Protein AF-A0A6G8U0Q5-F1 (afdb_monomer_lite)

Radius of gyration: 15.77 Å; chains: 1; bounding box: 34×33×49 Å

Sequence (107 aa):
MGTVIMFDPSQEKRNYIEIDERADYFYEAVTASDAMVTKIPGVGSAYLGAYKDQNNNWFDGAKTYRLRVPSDVPAKNFWSFTVYDTYDRVQLNNPTQPADISSRKEA

Foldseek 3Di:
DDFLQPADLVQDDPPDGVPPNCVSNVVQDDDDDCLAVPPDQQTHHTGDDDQADPVRHGDDPVDDDDDDDDPPPSHPPWDKDADADPPPSHGDDDPPDDRMDIPPDDD

Secondary structure (DSSP, 8-state):
-EES--S-TT-B-SS-B-HHHHHHHHHH-----HHHH--STTSS---EE-SB-TTSPBP-TTS-------TT-S-SS--EEE-B-TTT-SB---TT--SEEETT---

pLDDT: mean 91.32, std 9.25, range [46.62, 97.56]

Structure (mmCIF, N/CA/C/O backbone):
data_AF-A0A6G8U0Q5-F1
#
_entry.id   AF-A0A6G8U0Q5-F1
#
loop_
_atom_site.group_PDB
_atom_site.id
_atom_site.type_symbol
_atom_site.label_atom_id
_atom_site.label_alt_id
_atom_site.label_comp_id
_atom_site.label_asym_id
_atom_site.label_entity_id
_atom_site.label_seq_id
_atom_site.pdbx_PDB_ins_code
_atom_site.Cartn_x
_atom_site.Cartn_y
_atom_site.Cartn_z
_atom_site.occupancy
_atom_site.B_iso_or_equiv
_atom_site.auth_seq_id
_atom_site.auth_comp_id
_atom_site.auth_asym_id
_atom_site.auth_atom_id
_atom_site.pdbx_PDB_model_num
ATOM 1 N N . MET A 1 1 ? -7.818 -6.477 -3.774 1.00 46.62 1 MET A N 1
ATOM 2 C CA . MET A 1 1 ? -6.496 -6.490 -3.117 1.00 46.62 1 MET A CA 1
ATOM 3 C C . MET A 1 1 ? -5.467 -6.497 -4.232 1.00 46.62 1 MET A C 1
ATOM 5 O O . MET A 1 1 ? -5.491 -7.438 -5.016 1.00 46.62 1 MET A O 1
ATOM 9 N N . GLY A 1 2 ? -4.687 -5.432 -4.385 1.00 54.44 2 GLY A N 1
ATOM 10 C CA . GLY A 1 2 ? -3.630 -5.340 -5.399 1.00 54.44 2 GLY A CA 1
ATOM 11 C C . GLY A 1 2 ? -2.257 -5.322 -4.730 1.00 54.44 2 GLY A C 1
ATOM 12 O O . GLY A 1 2 ? -2.146 -4.907 -3.574 1.00 54.44 2 GLY A O 1
ATOM 13 N N . THR A 1 3 ? -1.224 -5.789 -5.426 1.00 60.19 3 THR A N 1
ATOM 14 C CA . THR A 1 3 ? 0.165 -5.497 -5.043 1.00 60.19 3 THR A CA 1
ATOM 15 C C . THR A 1 3 ? 0.415 -4.016 -5.299 1.00 60.19 3 THR A C 1
ATOM 17 O O . THR A 1 3 ? 0.061 -3.533 -6.367 1.00 60.19 3 THR A O 1
ATOM 20 N N . VAL A 1 4 ? 0.987 -3.298 -4.331 1.00 66.12 4 VAL A N 1
ATOM 21 C CA . VAL A 1 4 ? 1.240 -1.846 -4.461 1.00 66.12 4 VAL A CA 1
ATOM 22 C C . VAL A 1 4 ? 2.445 -1.580 -5.357 1.00 66.12 4 VAL A C 1
ATOM 24 O O . VAL A 1 4 ? 2.456 -0.636 -6.134 1.00 66.12 4 VAL A O 1
ATOM 27 N N . ILE A 1 5 ? 3.454 -2.451 -5.302 1.00 76.69 5 ILE A N 1
ATOM 28 C CA . ILE A 1 5 ? 4.641 -2.326 -6.149 1.00 76.69 5 ILE A CA 1
ATOM 29 C C . ILE A 1 5 ? 4.449 -3.175 -7.400 1.00 76.69 5 ILE A C 1
ATOM 31 O O . ILE A 1 5 ? 4.591 -4.398 -7.356 1.00 76.69 5 ILE A O 1
ATOM 35 N N . MET A 1 6 ? 4.108 -2.522 -8.509 1.00 70.31 6 MET A N 1
ATOM 36 C CA . MET A 1 6 ? 3.868 -3.178 -9.801 1.00 70.31 6 MET A CA 1
ATOM 37 C C . MET A 1 6 ? 4.888 -2.816 -10.888 1.00 70.31 6 MET A C 1
ATOM 39 O O . MET A 1 6 ? 4.685 -3.198 -12.035 1.00 70.31 6 MET A O 1
ATOM 43 N N . PHE A 1 7 ? 5.988 -2.143 -10.537 1.00 85.00 7 PHE A N 1
ATOM 44 C CA . PHE A 1 7 ? 7.013 -1.711 -11.491 1.00 85.00 7 PHE A CA 1
ATOM 45 C C . PHE A 1 7 ? 8.388 -2.332 -11.198 1.00 85.00 7 PHE A C 1
ATOM 47 O O . PHE A 1 7 ? 8.656 -2.828 -10.099 1.00 85.00 7 PHE A O 1
ATOM 54 N N . ASP A 1 8 ? 9.252 -2.338 -12.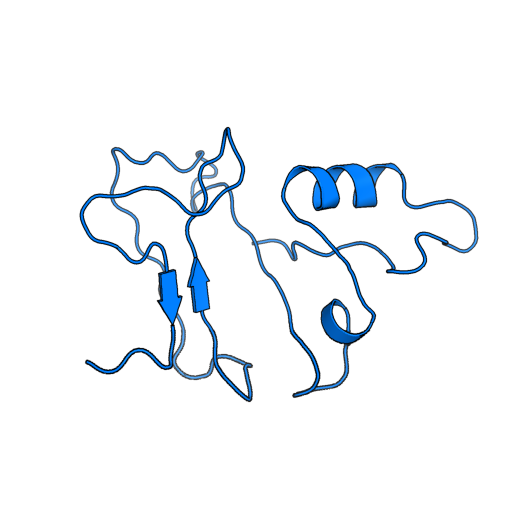205 1.00 91.44 8 ASP A N 1
ATOM 55 C CA . ASP A 1 8 ? 10.658 -2.708 -12.105 1.00 91.44 8 ASP A CA 1
ATOM 56 C C . ASP A 1 8 ? 11.458 -1.591 -11.424 1.00 91.44 8 ASP A C 1
ATOM 58 O O . ASP A 1 8 ? 11.393 -0.452 -11.880 1.00 91.44 8 ASP A O 1
ATOM 62 N N . PRO A 1 9 ? 12.281 -1.856 -10.396 1.00 93.38 9 PRO A N 1
ATOM 63 C CA . PRO A 1 9 ? 13.115 -0.816 -9.797 1.00 93.38 9 PRO A CA 1
ATOM 64 C C . PRO A 1 9 ? 14.004 -0.067 -10.806 1.00 93.38 9 PRO A C 1
ATOM 66 O O . PRO A 1 9 ? 14.308 1.105 -10.580 1.00 93.38 9 PRO A O 1
ATOM 69 N N . SER A 1 10 ? 14.378 -0.701 -11.928 1.00 94.69 10 SER A N 1
ATOM 70 C CA . SER A 1 10 ? 15.103 -0.049 -13.030 1.00 94.69 10 SER A CA 1
ATOM 71 C C . SER A 1 10 ? 14.248 0.911 -13.868 1.00 94.69 10 SER A C 1
ATOM 73 O O . SER A 1 10 ? 14.797 1.787 -14.530 1.00 94.69 10 SER A O 1
ATOM 75 N N . GLN A 1 11 ? 12.919 0.777 -13.822 1.00 94.94 11 GLN A N 1
ATOM 76 C CA . GLN A 1 11 ? 11.914 1.496 -14.622 1.00 94.94 11 GLN A CA 1
ATOM 77 C C . GLN A 1 11 ? 12.000 1.237 -16.132 1.00 94.94 11 GLN A C 1
ATOM 79 O O . GLN A 1 11 ? 11.315 1.899 -16.919 1.00 94.94 11 GLN A O 1
ATOM 84 N N . GLU A 1 12 ? 12.828 0.277 -16.545 1.00 95.50 12 GLU A N 1
ATOM 85 C CA . GLU A 1 12 ? 13.040 -0.089 -17.937 1.00 95.50 12 GLU A CA 1
ATOM 86 C C . GLU A 1 12 ? 12.378 -1.433 -18.241 1.00 95.50 12 GLU A C 1
ATOM 88 O O . GLU A 1 12 ? 12.662 -2.470 -17.637 1.00 95.50 12 GLU A O 1
AT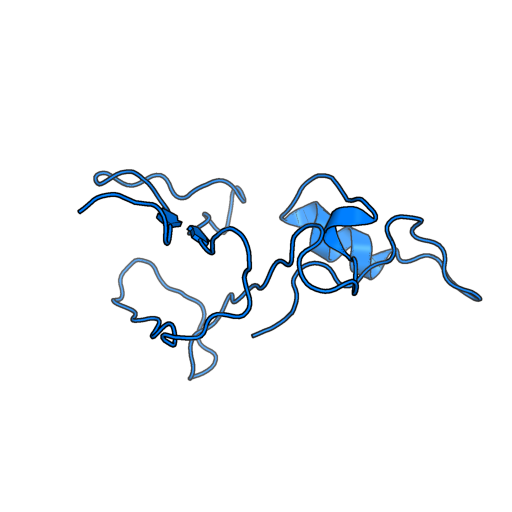OM 93 N N . LYS A 1 13 ? 11.509 -1.436 -19.250 1.00 94.25 13 LYS A N 1
ATOM 94 C CA . LYS A 1 13 ? 11.012 -2.653 -19.889 1.00 94.25 13 LYS A CA 1
ATOM 95 C C . LYS A 1 13 ? 11.567 -2.749 -21.295 1.00 94.25 13 LYS A C 1
ATOM 97 O O . LYS A 1 13 ? 12.081 -1.795 -21.868 1.00 94.25 13 LYS A O 1
ATOM 102 N N . ARG A 1 14 ? 11.419 -3.933 -21.891 1.00 95.00 14 ARG A N 1
ATOM 103 C CA . ARG A 1 14 ? 11.946 -4.246 -23.228 1.00 95.00 14 ARG A CA 1
ATOM 104 C C . ARG A 1 14 ? 11.593 -3.194 -24.290 1.00 95.00 14 ARG A C 1
ATOM 106 O O . ARG A 1 14 ? 12.359 -3.010 -25.230 1.00 95.00 14 ARG A O 1
ATOM 113 N N . ASN A 1 15 ? 10.416 -2.583 -24.194 1.00 96.44 15 ASN A N 1
ATOM 114 C CA . ASN A 1 15 ? 9.845 -1.727 -25.232 1.00 96.44 15 ASN A CA 1
ATOM 115 C C . ASN A 1 15 ? 9.257 -0.407 -24.709 1.00 96.44 15 ASN A C 1
ATOM 117 O O . ASN A 1 15 ? 8.694 0.338 -25.506 1.00 96.44 15 ASN A O 1
ATOM 121 N N . TYR A 1 16 ? 9.341 -0.132 -23.407 1.00 96.12 16 TYR A N 1
ATOM 122 C CA . TYR A 1 16 ? 8.817 1.093 -22.806 1.00 96.12 16 TYR A CA 1
ATOM 123 C C . TYR A 1 16 ? 9.486 1.370 -21.458 1.00 96.12 16 TYR A C 1
ATOM 125 O O . TYR A 1 16 ? 10.142 0.500 -20.888 1.00 96.12 16 TYR A O 1
ATOM 133 N N . ILE A 1 17 ? 9.306 2.591 -20.966 1.00 96.88 17 ILE A N 1
ATOM 134 C CA . ILE A 1 17 ? 9.628 2.967 -19.590 1.00 96.88 17 ILE A CA 1
ATOM 135 C C . ILE A 1 17 ? 8.340 3.016 -18.779 1.00 96.88 17 ILE A C 1
ATOM 137 O O . ILE A 1 17 ? 7.303 3.439 -19.293 1.00 96.88 17 ILE A O 1
ATOM 141 N N . GLU A 1 18 ? 8.412 2.623 -17.517 1.00 95.75 18 GLU A N 1
ATOM 142 C CA . GLU A 1 18 ? 7.248 2.495 -16.632 1.00 95.75 18 GLU A CA 1
ATOM 143 C C . GLU A 1 18 ? 6.810 3.853 -16.060 1.00 95.75 18 GLU A C 1
ATOM 145 O O . GLU A 1 18 ? 6.904 4.114 -14.860 1.00 95.75 18 GLU A O 1
ATOM 150 N N . ILE A 1 19 ? 6.412 4.779 -16.941 1.00 95.62 19 ILE A N 1
ATOM 151 C CA . ILE A 1 19 ? 6.015 6.141 -16.560 1.00 95.62 19 ILE A CA 1
ATOM 152 C C . ILE A 1 19 ? 4.742 6.149 -15.714 1.00 95.62 19 ILE A C 1
ATOM 154 O O . ILE A 1 19 ? 4.697 6.874 -14.723 1.00 95.62 19 ILE A O 1
ATOM 158 N N . ASP A 1 20 ? 3.746 5.345 -16.077 1.00 94.12 20 ASP A N 1
ATOM 159 C CA . ASP A 1 20 ? 2.454 5.322 -15.395 1.00 94.12 20 ASP A CA 1
ATOM 160 C C . ASP A 1 20 ? 2.559 4.527 -14.093 1.00 94.12 20 ASP A C 1
ATOM 162 O O . ASP A 1 20 ? 2.073 4.969 -13.055 1.00 94.12 20 ASP A O 1
ATOM 166 N N . GLU A 1 21 ? 3.272 3.400 -14.107 1.00 93.31 21 GLU A N 1
ATOM 167 C CA . GLU A 1 21 ? 3.437 2.548 -12.932 1.00 93.31 21 GLU A CA 1
ATOM 168 C C . GLU A 1 21 ? 4.275 3.238 -11.848 1.00 93.31 21 GLU A C 1
ATOM 170 O O . GLU A 1 21 ? 3.934 3.172 -10.665 1.00 93.31 21 GLU A O 1
ATOM 175 N N . ARG A 1 22 ? 5.340 3.962 -12.229 1.00 93.25 22 ARG A N 1
ATOM 176 C CA . ARG A 1 22 ? 6.103 4.768 -11.264 1.00 93.25 22 ARG A CA 1
ATOM 177 C C . ARG A 1 22 ? 5.321 5.996 -10.802 1.00 93.25 22 ARG A C 1
ATOM 179 O O . ARG A 1 22 ? 5.520 6.420 -9.670 1.00 93.25 22 ARG A O 1
ATOM 186 N N . ALA A 1 23 ? 4.476 6.585 -11.654 1.00 94.44 23 ALA A N 1
ATOM 187 C CA . ALA A 1 23 ? 3.651 7.726 -11.266 1.00 94.44 23 ALA A CA 1
ATOM 188 C C . ALA A 1 23 ? 2.592 7.317 -10.237 1.00 94.44 23 ALA A C 1
ATOM 190 O O . ALA A 1 23 ? 2.410 8.037 -9.262 1.00 94.44 23 ALA A O 1
ATOM 191 N N . ASP A 1 24 ? 1.956 6.156 -10.414 1.00 91.75 24 ASP A N 1
ATOM 192 C CA . ASP A 1 24 ? 1.007 5.589 -9.452 1.00 91.75 24 ASP A CA 1
ATOM 193 C C . ASP A 1 24 ? 1.697 5.281 -8.115 1.00 91.75 24 ASP A C 1
ATOM 195 O O . ASP A 1 24 ? 1.327 5.823 -7.075 1.00 91.75 24 ASP A O 1
ATOM 199 N N . TYR A 1 25 ? 2.786 4.506 -8.146 1.00 92.62 25 TYR A N 1
ATOM 200 C CA . TYR A 1 25 ? 3.494 4.117 -6.927 1.00 92.62 25 TYR A CA 1
ATOM 201 C C . TYR A 1 25 ? 4.128 5.307 -6.190 1.00 92.62 25 TYR A C 1
ATOM 203 O O . TYR A 1 25 ? 3.926 5.470 -4.987 1.00 92.62 25 TYR A O 1
ATOM 211 N N . PHE A 1 26 ? 4.890 6.163 -6.882 1.00 93.69 26 PHE A N 1
ATOM 212 C CA . PHE A 1 26 ? 5.593 7.276 -6.229 1.00 93.69 26 PHE A CA 1
ATOM 213 C C . PHE A 1 26 ? 4.684 8.444 -5.844 1.00 93.69 26 PHE A C 1
ATOM 215 O O . PHE A 1 26 ? 5.127 9.354 -5.143 1.00 93.69 26 PHE A O 1
ATOM 222 N N . TYR A 1 27 ? 3.420 8.434 -6.269 1.00 93.38 27 TYR A N 1
ATOM 223 C CA . TYR A 1 27 ? 2.430 9.366 -5.743 1.00 93.38 27 TYR A CA 1
ATOM 224 C C . TYR A 1 27 ? 2.075 9.062 -4.280 1.00 93.38 27 TYR A C 1
ATOM 226 O O . TYR A 1 27 ? 1.790 9.982 -3.516 1.00 93.38 27 TYR A O 1
ATOM 234 N N . GLU A 1 28 ? 2.118 7.793 -3.866 1.00 93.19 28 GLU A N 1
ATOM 235 C CA . GLU A 1 28 ? 1.730 7.376 -2.512 1.00 93.19 28 GLU A CA 1
ATOM 236 C C . GLU A 1 28 ? 2.851 6.763 -1.668 1.00 93.19 28 GLU A C 1
ATOM 238 O O . GLU A 1 28 ? 2.682 6.582 -0.462 1.00 93.19 28 GLU A O 1
ATOM 243 N N . ALA A 1 29 ? 3.991 6.446 -2.275 1.00 93.69 29 ALA A N 1
ATOM 244 C CA . ALA A 1 29 ? 5.127 5.827 -1.614 1.00 93.69 29 ALA A CA 1
ATOM 245 C C . ALA A 1 29 ? 6.448 6.461 -2.059 1.00 93.69 29 ALA A C 1
ATOM 247 O O . ALA A 1 29 ? 6.540 7.183 -3.048 1.00 93.69 29 ALA A O 1
ATOM 248 N N . VAL A 1 30 ? 7.513 6.169 -1.318 1.00 93.75 30 VAL A N 1
ATOM 249 C CA . VAL A 1 30 ? 8.868 6.613 -1.651 1.00 93.75 30 VAL A CA 1
ATOM 250 C C . VAL A 1 30 ? 9.804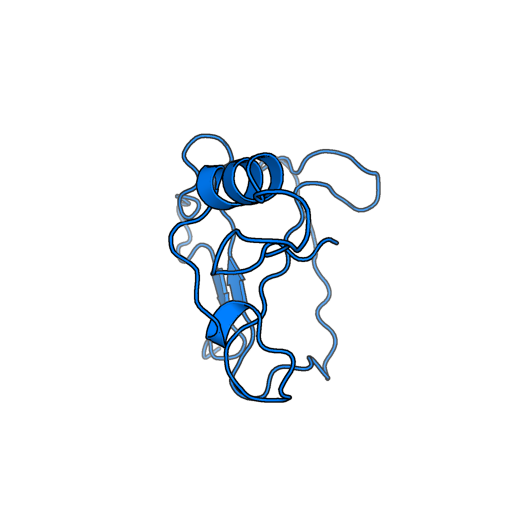 5.422 -1.707 1.00 93.75 30 VAL A C 1
ATOM 252 O O . VAL A 1 30 ? 9.644 4.464 -0.952 1.00 93.75 30 VAL A O 1
ATOM 255 N N . THR A 1 31 ? 10.832 5.533 -2.551 1.00 93.75 31 THR A N 1
ATOM 256 C CA . THR A 1 31 ? 11.880 4.522 -2.777 1.00 93.75 31 THR A CA 1
ATOM 257 C C . THR A 1 31 ? 11.386 3.214 -3.400 1.00 93.75 31 THR A C 1
ATOM 259 O O . THR A 1 31 ? 10.243 2.802 -3.231 1.00 93.75 31 THR A O 1
ATOM 262 N N . ALA A 1 32 ? 12.271 2.543 -4.129 1.00 92.69 32 ALA A N 1
ATOM 263 C CA . ALA A 1 32 ? 12.078 1.174 -4.581 1.00 92.69 32 ALA A CA 1
ATOM 264 C C . ALA A 1 32 ? 13.437 0.481 -4.662 1.00 92.69 32 ALA A C 1
ATOM 266 O O . ALA A 1 32 ? 14.465 1.127 -4.867 1.00 92.69 32 ALA A O 1
ATOM 267 N N . SER A 1 33 ? 13.445 -0.833 -4.464 1.00 93.69 33 SER A N 1
ATOM 268 C CA . SER A 1 33 ? 14.651 -1.655 -4.538 1.00 93.69 33 SER A CA 1
ATOM 269 C C . SER A 1 33 ? 14.299 -3.080 -4.945 1.00 93.69 33 SER A C 1
ATOM 271 O O . SER A 1 33 ? 13.164 -3.520 -4.747 1.00 93.69 33 SER A O 1
ATOM 273 N N . ASP A 1 34 ? 15.286 -3.835 -5.426 1.00 93.44 34 ASP A N 1
ATOM 274 C CA . ASP A 1 34 ? 15.117 -5.251 -5.784 1.00 93.44 34 ASP A CA 1
ATOM 275 C C . ASP A 1 34 ? 14.588 -6.092 -4.614 1.00 93.44 34 ASP A C 1
ATOM 277 O O . ASP A 1 34 ? 13.821 -7.035 -4.800 1.00 93.44 34 ASP A O 1
ATOM 281 N N . ALA A 1 35 ? 14.937 -5.719 -3.378 1.00 93.38 35 ALA A N 1
ATOM 282 C CA . ALA A 1 35 ? 14.451 -6.381 -2.172 1.00 93.38 35 ALA A CA 1
ATOM 283 C C . ALA A 1 35 ? 12.947 -6.162 -1.919 1.00 93.38 35 ALA A C 1
ATOM 285 O O . ALA A 1 35 ? 12.333 -6.964 -1.222 1.00 93.38 35 ALA A O 1
ATOM 286 N N . MET A 1 36 ? 12.341 -5.108 -2.470 1.00 93.06 36 MET A N 1
ATOM 287 C CA . MET A 1 36 ? 10.906 -4.816 -2.326 1.00 93.06 36 MET A CA 1
ATOM 288 C C . MET A 1 36 ? 10.045 -5.496 -3.402 1.00 93.06 36 MET A C 1
ATOM 290 O O . MET A 1 36 ? 8.826 -5.550 -3.262 1.00 93.06 36 MET A O 1
ATOM 294 N N . VAL A 1 37 ? 10.669 -6.018 -4.466 1.00 91.00 37 VAL A N 1
ATOM 295 C CA . VAL A 1 37 ? 9.998 -6.718 -5.583 1.00 91.00 37 VAL A CA 1
ATOM 296 C C . VAL A 1 37 ? 10.457 -8.168 -5.750 1.00 91.00 37 VAL A C 1
ATOM 298 O O . VAL A 1 37 ? 10.076 -8.854 -6.703 1.00 91.00 37 VAL A O 1
ATOM 301 N N . THR A 1 38 ? 11.308 -8.647 -4.844 1.00 90.56 38 THR A N 1
ATOM 302 C CA . THR A 1 38 ? 11.887 -9.985 -4.927 1.00 90.56 38 THR A CA 1
ATOM 303 C C . THR A 1 38 ? 10.813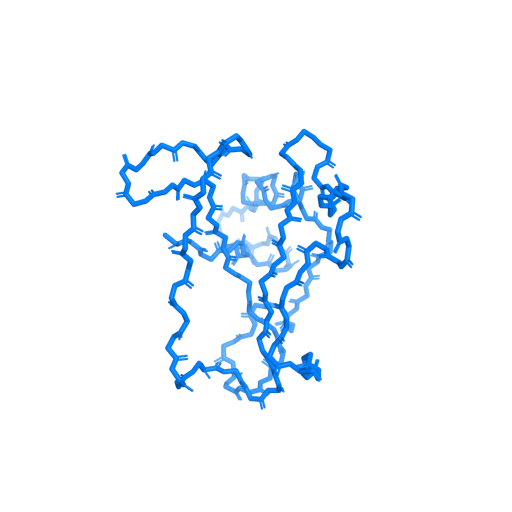 -11.070 -4.890 1.00 90.56 38 THR A C 1
ATOM 305 O O . THR A 1 38 ? 9.827 -10.996 -4.160 1.00 90.56 38 THR A O 1
ATOM 308 N N . LYS A 1 39 ? 11.037 -12.127 -5.673 1.00 90.25 3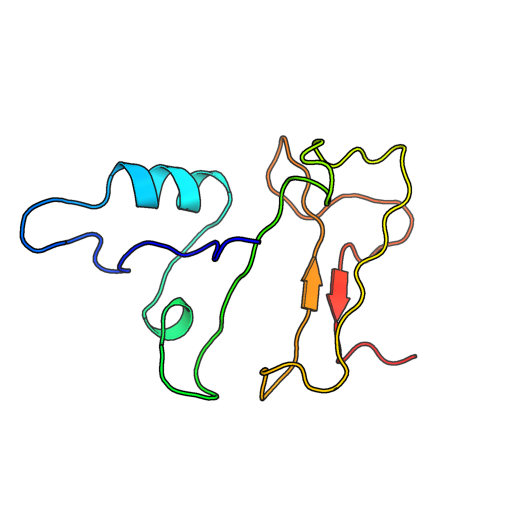9 LYS A N 1
ATOM 309 C CA . LYS A 1 39 ? 10.203 -13.340 -5.686 1.00 90.25 39 LYS A CA 1
ATOM 310 C C . LYS A 1 39 ? 10.853 -14.499 -4.931 1.00 90.25 39 LYS A C 1
ATOM 312 O O . LYS A 1 39 ? 10.357 -15.621 -4.986 1.00 90.25 39 LYS A O 1
ATOM 317 N N . ILE A 1 40 ? 11.978 -14.246 -4.262 1.00 93.06 40 ILE A N 1
ATOM 318 C CA . ILE A 1 40 ? 12.714 -15.254 -3.498 1.00 93.06 40 ILE A CA 1
ATOM 319 C C . ILE A 1 40 ? 12.026 -15.426 -2.134 1.00 93.06 40 ILE A C 1
ATOM 321 O O . ILE A 1 40 ? 11.993 -14.471 -1.353 1.00 93.06 40 ILE A O 1
ATOM 325 N N . PRO A 1 41 ? 11.494 -16.619 -1.802 1.00 91.81 41 PRO A N 1
ATOM 326 C CA . PRO A 1 41 ? 10.781 -16.828 -0.545 1.00 91.81 41 PRO A CA 1
ATOM 327 C C . PRO A 1 41 ? 11.620 -16.475 0.690 1.00 91.81 41 PRO A C 1
ATOM 329 O O . PRO A 1 41 ? 12.752 -16.931 0.849 1.00 91.81 41 PRO A O 1
ATOM 332 N N . GLY A 1 42 ? 11.038 -15.688 1.599 1.00 92.38 42 GLY A N 1
ATOM 333 C CA . GLY A 1 42 ? 11.663 -15.317 2.872 1.00 92.38 42 GLY A CA 1
ATOM 334 C C . GLY A 1 42 ? 12.776 -14.268 2.779 1.00 92.38 42 GLY A C 1
ATOM 335 O O . GLY A 1 42 ? 13.465 -14.055 3.778 1.00 92.38 42 GLY A O 1
ATOM 336 N N . VAL A 1 43 ? 12.952 -13.628 1.621 1.00 94.69 43 VAL A N 1
ATOM 337 C CA . VAL A 1 43 ? 13.885 -12.516 1.401 1.00 94.69 43 VAL A CA 1
ATOM 338 C C . VAL A 1 43 ? 13.085 -11.254 1.096 1.00 94.69 43 VAL A C 1
ATOM 340 O O . VAL A 1 43 ? 12.078 -11.320 0.401 1.00 94.69 43 VAL A O 1
ATOM 343 N N . GLY A 1 44 ? 13.554 -10.109 1.591 1.00 93.88 44 GLY A N 1
ATOM 344 C CA . GLY A 1 44 ? 12.962 -8.815 1.268 1.00 93.88 44 GLY A CA 1
ATOM 345 C C . GLY A 1 44 ? 11.591 -8.578 1.903 1.00 93.88 44 GLY A C 1
ATOM 346 O O . GLY A 1 44 ? 11.304 -9.080 2.993 1.00 93.88 44 GLY A O 1
ATOM 347 N N . SER A 1 45 ? 10.773 -7.792 1.209 1.00 92.94 45 SER A N 1
ATOM 348 C CA . SER A 1 45 ? 9.445 -7.354 1.647 1.00 92.94 45 SER A CA 1
ATOM 349 C C . SER A 1 45 ? 8.455 -7.413 0.487 1.00 92.94 45 SER A C 1
ATOM 351 O O . SER A 1 45 ? 8.845 -7.260 -0.666 1.00 92.94 45 SER A O 1
ATOM 353 N N . ALA A 1 46 ? 7.170 -7.581 0.798 1.00 91.62 46 ALA A N 1
ATOM 354 C CA . ALA A 1 46 ? 6.079 -7.483 -0.168 1.00 91.62 46 ALA A CA 1
ATOM 355 C C . ALA A 1 46 ? 4.987 -6.560 0.383 1.00 91.62 46 ALA A C 1
ATOM 357 O O . ALA A 1 46 ? 4.636 -6.653 1.561 1.00 91.62 46 ALA A O 1
ATOM 358 N N . TYR A 1 47 ? 4.447 -5.689 -0.472 1.00 92.44 47 TYR A N 1
ATOM 359 C CA . TYR A 1 47 ? 3.483 -4.658 -0.086 1.00 92.44 47 TYR A CA 1
ATOM 360 C C . TYR A 1 47 ? 2.171 -4.834 -0.849 1.00 92.44 47 TYR A C 1
ATOM 362 O O . TYR A 1 47 ? 2.148 -4.889 -2.081 1.00 92.44 47 TYR A O 1
ATOM 370 N N . LEU A 1 48 ? 1.073 -4.919 -0.099 1.00 92.62 48 LEU A N 1
ATOM 371 C CA . LEU A 1 48 ? -0.287 -5.034 -0.618 1.00 92.62 48 LEU A CA 1
ATOM 372 C C . LEU A 1 48 ? -1.110 -3.828 -0.173 1.00 92.62 48 LEU A C 1
ATOM 374 O O . LEU A 1 48 ? -0.961 -3.356 0.953 1.00 92.62 48 LEU A O 1
ATOM 378 N N . GLY A 1 49 ? -2.005 -3.381 -1.050 1.00 91.31 49 GLY A N 1
ATOM 379 C CA . GLY A 1 49 ? -2.793 -2.168 -0.873 1.00 91.31 49 GLY A CA 1
ATOM 380 C C . GLY A 1 49 ? -4.264 -2.407 -1.166 1.00 91.31 49 GLY A C 1
ATOM 381 O O . GLY A 1 49 ? -4.655 -3.254 -1.984 1.00 91.31 49 GLY A O 1
ATOM 382 N N . ALA A 1 50 ? -5.098 -1.652 -0.461 1.00 93.81 50 ALA A N 1
ATOM 383 C CA . ALA A 1 50 ? -6.529 -1.603 -0.680 1.00 93.81 50 ALA A CA 1
ATOM 384 C C . ALA A 1 50 ? -7.037 -0.198 -0.358 1.00 93.81 50 ALA A C 1
ATOM 386 O O . ALA A 1 50 ? -6.803 0.316 0.730 1.00 93.81 50 ALA A O 1
ATOM 387 N N . TYR A 1 51 ? -7.792 0.379 -1.287 1.00 92.94 51 TYR A N 1
ATOM 388 C CA . TYR A 1 51 ? -8.430 1.689 -1.106 1.00 92.94 51 TYR A CA 1
ATOM 389 C C . TYR A 1 51 ? -9.950 1.585 -0.958 1.00 92.94 51 TYR A C 1
ATOM 391 O O . TYR A 1 51 ? -10.628 2.576 -0.688 1.00 92.94 51 TYR A O 1
ATOM 399 N N . LYS A 1 52 ? -10.495 0.382 -1.170 1.00 94.94 52 LYS A N 1
ATOM 400 C CA . LYS A 1 52 ? -11.928 0.114 -1.199 1.00 94.94 52 LYS A CA 1
ATOM 401 C C . LYS A 1 52 ? -12.284 -1.149 -0.425 1.00 94.94 52 LYS A C 1
ATOM 403 O O . LYS A 1 52 ? -11.488 -2.088 -0.356 1.00 94.94 52 LYS A O 1
ATOM 408 N N . ASP A 1 53 ? -13.496 -1.161 0.116 1.00 96.06 53 ASP A N 1
ATOM 409 C CA . ASP A 1 53 ? -14.084 -2.296 0.818 1.00 96.06 53 ASP A CA 1
ATOM 410 C C . ASP A 1 53 ? -14.545 -3.415 -0.142 1.00 96.06 53 ASP A C 1
ATOM 412 O O . ASP A 1 53 ? -14.437 -3.322 -1.367 1.00 96.06 53 ASP A O 1
ATOM 416 N N . GLN A 1 54 ? -15.085 -4.498 0.424 1.00 95.81 54 GLN A N 1
ATOM 417 C CA . GLN A 1 54 ? -15.600 -5.651 -0.331 1.00 95.81 54 GLN A CA 1
ATOM 418 C C . GLN A 1 54 ? -16.759 -5.316 -1.289 1.00 95.81 54 GLN A C 1
ATOM 420 O O . GLN A 1 54 ? -17.037 -6.086 -2.203 1.00 95.81 54 GLN A O 1
ATOM 425 N N . ASN A 1 55 ? -17.430 -4.183 -1.079 1.00 96.94 55 ASN A N 1
ATOM 426 C CA . ASN A 1 55 ? -18.532 -3.689 -1.898 1.00 96.94 55 ASN A CA 1
ATOM 427 C C . ASN A 1 55 ? -18.058 -2.618 -2.898 1.00 96.94 55 ASN A C 1
ATOM 429 O O . ASN A 1 55 ? -18.889 -1.960 -3.520 1.00 96.94 55 ASN A O 1
ATOM 433 N N . ASN A 1 56 ? -16.740 -2.440 -3.061 1.00 95.69 56 ASN A N 1
ATOM 434 C CA . ASN A 1 56 ? -16.119 -1.452 -3.944 1.00 95.69 56 ASN A CA 1
ATOM 435 C C . ASN A 1 56 ? -16.406 0.015 -3.551 1.00 95.69 56 ASN A C 1
ATOM 437 O O . ASN A 1 56 ? -16.280 0.914 -4.389 1.00 95.69 56 ASN A O 1
ATOM 441 N N . ASN A 1 57 ? -16.748 0.279 -2.286 1.00 97.56 57 ASN A N 1
ATOM 442 C CA . ASN A 1 57 ? -16.823 1.639 -1.748 1.00 97.56 57 ASN A CA 1
ATOM 443 C C . ASN A 1 57 ? -15.455 2.075 -1.226 1.00 97.56 57 ASN A C 1
ATOM 445 O O . ASN A 1 57 ? -14.731 1.261 -0.661 1.00 97.56 57 ASN A O 1
ATOM 449 N N . TRP A 1 58 ? -15.121 3.358 -1.359 1.00 96.44 58 TRP A N 1
ATOM 450 C CA . TRP A 1 58 ? -13.932 3.924 -0.718 1.00 96.44 58 TRP A CA 1
ATOM 451 C C . TRP A 1 58 ? -13.991 3.764 0.800 1.00 96.44 58 TRP A C 1
ATOM 453 O O . TRP A 1 58 ? -15.065 3.886 1.399 1.00 96.44 58 TRP A O 1
ATOM 463 N N . PHE A 1 59 ? -12.836 3.505 1.414 1.00 96.69 59 PHE A N 1
ATOM 464 C CA . PHE A 1 59 ? -12.743 3.513 2.867 1.00 96.69 59 PHE A CA 1
ATOM 465 C C . PHE A 1 59 ? -13.045 4.910 3.414 1.00 96.69 59 PHE A C 1
ATOM 467 O O . PHE A 1 59 ? -12.510 5.916 2.961 1.00 96.69 59 PHE A O 1
ATOM 474 N N . ASP A 1 60 ? -13.926 4.933 4.403 1.00 95.19 60 ASP A N 1
ATOM 475 C CA . ASP A 1 60 ? -14.446 6.123 5.070 1.00 95.19 60 ASP A CA 1
ATOM 476 C C . ASP A 1 60 ? -14.191 5.996 6.572 1.00 95.19 60 ASP A C 1
ATOM 478 O O . ASP A 1 60 ? -14.718 5.076 7.203 1.00 95.19 60 ASP A O 1
ATOM 482 N N . GLY A 1 61 ? -13.400 6.914 7.134 1.00 93.31 61 GLY A N 1
ATOM 483 C CA . GLY A 1 61 ? -13.009 6.922 8.546 1.00 93.31 61 GLY A CA 1
ATOM 484 C C . GLY A 1 61 ? -14.170 7.064 9.537 1.00 93.31 61 GLY A C 1
ATOM 485 O O . GLY A 1 61 ? -13.989 6.772 10.716 1.00 93.31 61 GLY A O 1
ATOM 486 N N . ALA A 1 62 ? -15.369 7.450 9.085 1.00 95.25 62 ALA A N 1
ATOM 487 C CA . ALA A 1 62 ? -16.576 7.471 9.913 1.00 95.25 62 ALA A CA 1
ATOM 488 C C . ALA A 1 62 ? -17.220 6.082 10.103 1.00 95.25 62 ALA A C 1
ATOM 490 O O . ALA A 1 62 ? -18.178 5.943 10.866 1.00 95.25 62 ALA A O 1
ATOM 491 N N . LYS A 1 63 ? -16.727 5.045 9.412 1.00 97.44 63 LYS A N 1
ATOM 492 C CA . LYS A 1 63 ? -17.266 3.678 9.457 1.00 97.44 63 LYS A CA 1
ATOM 493 C C . LYS A 1 63 ? -16.297 2.705 10.118 1.00 97.44 63 LYS A C 1
ATOM 495 O O . LYS A 1 63 ? -15.095 2.933 10.211 1.00 97.44 63 LYS A O 1
ATOM 500 N N . THR A 1 64 ? -16.832 1.563 10.540 1.00 96.88 64 THR A N 1
ATOM 501 C CA . THR A 1 64 ? -16.051 0.472 11.129 1.00 96.88 64 THR A CA 1
ATOM 502 C C . THR A 1 64 ? -15.806 -0.631 10.108 1.00 96.88 64 THR A C 1
ATOM 504 O O . THR A 1 64 ? -16.742 -1.131 9.484 1.00 96.88 64 THR A O 1
ATOM 507 N N . TYR A 1 65 ? -14.551 -1.063 9.993 1.00 96.94 65 TYR A N 1
ATOM 508 C CA . TYR A 1 65 ? -14.137 -2.155 9.115 1.00 96.94 65 TYR A CA 1
ATOM 509 C C . TYR A 1 65 ? -13.453 -3.261 9.910 1.00 96.94 65 TYR A C 1
ATOM 511 O O . TYR A 1 65 ? -12.977 -3.056 11.026 1.00 96.94 65 TYR A O 1
ATOM 519 N N . ARG A 1 66 ? -13.386 -4.453 9.314 1.00 95.94 66 ARG A N 1
ATOM 520 C CA . ARG A 1 66 ? -12.671 -5.598 9.877 1.00 95.94 66 ARG A CA 1
ATOM 521 C C . ARG A 1 66 ? -11.882 -6.304 8.787 1.00 95.94 66 ARG A C 1
ATOM 523 O O . ARG A 1 66 ? -12.474 -6.850 7.860 1.00 95.94 66 ARG A O 1
ATOM 530 N N . LEU A 1 67 ? -10.567 -6.366 8.962 1.00 94.94 67 LEU A N 1
ATOM 531 C CA . LEU A 1 67 ? -9.688 -7.243 8.199 1.00 94.94 6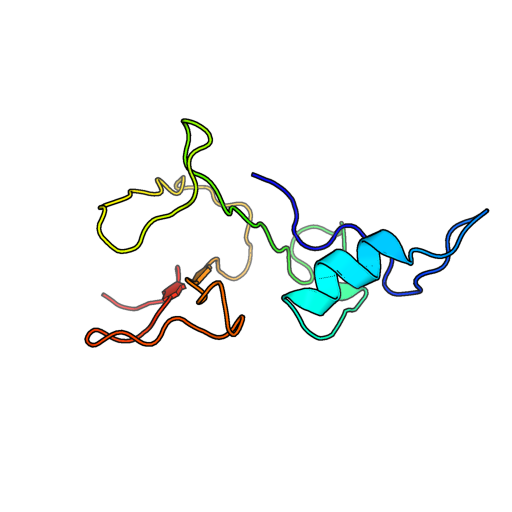7 LEU A CA 1
ATOM 532 C C . LEU A 1 67 ? -9.481 -8.540 8.987 1.00 94.94 67 LEU A C 1
ATOM 534 O O . LEU A 1 67 ? -9.053 -8.509 10.139 1.00 94.94 67 LEU A O 1
ATOM 538 N N . ARG A 1 68 ? -9.796 -9.689 8.382 1.00 95.44 68 ARG A N 1
ATOM 539 C CA . ARG A 1 68 ? -9.457 -11.000 8.948 1.00 95.44 68 ARG A CA 1
ATOM 540 C C . ARG A 1 68 ? -8.133 -11.455 8.346 1.00 95.44 68 ARG A C 1
ATOM 542 O O . ARG A 1 68 ? -8.080 -11.738 7.154 1.00 95.44 68 ARG A O 1
ATOM 549 N N . VAL A 1 69 ? -7.102 -11.546 9.176 1.00 94.88 69 VAL A N 1
ATOM 550 C CA . VAL A 1 69 ? -5.791 -12.071 8.784 1.00 94.88 69 VAL A CA 1
ATOM 551 C C . VAL A 1 69 ? -5.745 -13.575 9.108 1.00 94.88 69 VAL A C 1
ATOM 553 O O . VAL A 1 69 ? -6.042 -13.936 10.249 1.00 94.88 69 VAL A O 1
ATOM 556 N N . PRO A 1 70 ? -5.454 -14.462 8.136 1.00 94.06 70 PRO A N 1
ATOM 557 C CA . PRO A 1 70 ? -5.284 -15.897 8.385 1.00 94.06 70 PRO A CA 1
ATOM 558 C C . PRO A 1 70 ? -4.127 -16.195 9.349 1.00 94.06 70 PRO A C 1
ATOM 560 O O . PRO A 1 70 ? -3.230 -15.376 9.520 1.00 94.06 70 PRO A O 1
ATOM 563 N N . SER A 1 71 ? -4.127 -17.372 9.976 1.00 92.12 71 SER A N 1
ATOM 564 C CA . SER A 1 71 ? -3.065 -17.779 10.912 1.00 92.12 71 SER A CA 1
ATOM 565 C C . SER A 1 71 ? -1.724 -18.073 10.231 1.00 92.12 71 SER A C 1
ATOM 567 O O . SER A 1 71 ? -0.678 -17.985 10.862 1.00 92.12 71 SER A O 1
ATOM 569 N N . ASP A 1 72 ? -1.753 -18.433 8.954 1.00 94.38 72 ASP A N 1
ATOM 570 C CA . ASP A 1 72 ? -0.635 -18.892 8.130 1.00 94.38 72 ASP A CA 1
ATOM 571 C C . ASP A 1 72 ? -0.163 -17.809 7.146 1.00 94.38 72 ASP A C 1
ATOM 573 O O . ASP A 1 72 ? 0.080 -18.070 5.969 1.00 94.38 72 ASP A O 1
ATOM 577 N N . VAL A 1 73 ? -0.032 -16.564 7.622 1.00 94.88 73 VAL A N 1
ATOM 578 C CA . VAL A 1 73 ? 0.460 -15.460 6.783 1.00 94.88 73 VAL A CA 1
ATOM 579 C C . VAL A 1 73 ? 1.843 -15.814 6.217 1.00 94.88 73 VAL A C 1
ATOM 581 O O . VAL A 1 73 ? 2.745 -16.132 6.997 1.00 94.88 73 VAL A O 1
ATOM 584 N N . PRO A 1 74 ? 2.063 -15.717 4.890 1.00 93.62 74 PRO A N 1
ATOM 585 C CA . PRO A 1 74 ? 3.324 -16.087 4.246 1.00 93.62 74 PRO A CA 1
ATOM 586 C C . PRO A 1 74 ? 4.406 -15.012 4.446 1.00 93.62 74 PRO A C 1
ATOM 588 O O . PRO A 1 74 ? 4.943 -14.449 3.495 1.00 93.62 74 PRO A O 1
ATOM 591 N N . ALA A 1 75 ? 4.735 -14.714 5.701 1.00 94.19 75 ALA A N 1
ATOM 592 C CA . ALA A 1 75 ? 5.735 -13.734 6.090 1.00 94.19 75 ALA A CA 1
ATOM 593 C C . ALA A 1 75 ? 6.691 -14.350 7.116 1.00 94.19 75 ALA A C 1
ATOM 595 O O . ALA A 1 75 ? 6.333 -14.570 8.269 1.00 94.19 75 ALA A O 1
ATOM 596 N N . LYS A 1 76 ? 7.935 -14.616 6.695 1.00 94.44 76 LYS A N 1
ATOM 597 C CA . LYS A 1 76 ? 8.949 -15.274 7.540 1.00 94.44 76 LYS A CA 1
ATOM 598 C C . LYS A 1 76 ? 9.293 -14.472 8.801 1.00 94.44 76 LYS A C 1
ATOM 600 O O . LYS A 1 76 ? 9.553 -15.062 9.842 1.00 94.44 76 LYS A O 1
ATOM 605 N N . ASN A 1 77 ? 9.335 -13.141 8.691 1.00 94.31 77 ASN A N 1
ATOM 606 C CA . ASN A 1 77 ? 9.793 -12.265 9.771 1.00 94.31 77 ASN A CA 1
ATOM 607 C C . ASN A 1 77 ? 8.642 -11.687 10.603 1.00 94.31 77 ASN A C 1
ATOM 609 O O . ASN A 1 77 ? 8.678 -11.778 11.830 1.00 94.31 77 ASN A O 1
ATOM 613 N N . PHE A 1 78 ? 7.702 -11.004 9.948 1.00 95.88 78 PHE A N 1
ATOM 614 C CA . PHE A 1 78 ? 6.475 -10.440 10.515 1.00 95.88 78 PHE A CA 1
ATOM 615 C C . PHE A 1 78 ? 5.579 -9.928 9.387 1.00 95.88 78 PHE A C 1
ATOM 617 O O . PHE A 1 78 ? 6.045 -9.742 8.262 1.00 95.88 78 PHE A O 1
ATOM 624 N N . TRP A 1 79 ? 4.323 -9.642 9.711 1.00 96.25 79 TRP A N 1
ATOM 625 C CA . TRP A 1 79 ? 3.440 -8.829 8.880 1.00 96.25 79 TRP A CA 1
ATOM 626 C C . TRP A 1 79 ? 2.952 -7.624 9.681 1.00 96.25 79 TRP A C 1
ATOM 628 O O . TRP A 1 79 ? 2.884 -7.667 10.912 1.00 96.25 79 TRP A O 1
ATOM 638 N N . SER A 1 80 ? 2.604 -6.550 8.984 1.00 96.19 80 SER A N 1
ATOM 639 C CA . SER A 1 80 ? 1.922 -5.403 9.571 1.00 96.19 80 SER A CA 1
ATOM 640 C C . SER A 1 80 ? 0.846 -4.879 8.629 1.00 96.19 80 SER A C 1
ATOM 642 O O . SER A 1 80 ? 0.852 -5.151 7.428 1.00 96.19 80 SER A O 1
ATOM 644 N N . PHE A 1 81 ? -0.101 -4.151 9.201 1.00 95.50 81 PHE A N 1
ATOM 645 C CA . PHE A 1 81 ? -1.133 -3.410 8.498 1.00 95.50 81 PHE A CA 1
ATOM 646 C C . PHE A 1 81 ? -1.111 -1.976 9.019 1.00 95.50 81 PHE A C 1
ATOM 648 O O . PHE A 1 81 ? -1.289 -1.766 10.217 1.00 95.50 81 PHE A O 1
ATOM 655 N N . THR A 1 82 ? -0.906 -1.013 8.126 1.00 95.62 82 THR A N 1
ATOM 656 C CA . THR A 1 82 ? -0.776 0.410 8.462 1.00 95.62 82 THR A CA 1
ATOM 657 C C . THR A 1 82 ? -1.840 1.204 7.722 1.00 95.62 82 THR A C 1
ATOM 659 O O . THR A 1 82 ? -2.056 0.984 6.530 1.00 95.62 82 THR A O 1
ATOM 662 N N . VAL A 1 83 ? -2.491 2.136 8.415 1.00 95.75 83 VAL A N 1
ATOM 663 C CA . VAL A 1 83 ? -3.471 3.046 7.816 1.00 95.75 83 VAL A CA 1
ATOM 664 C C . VAL A 1 83 ? -2.801 4.375 7.478 1.00 95.75 83 VAL A C 1
ATOM 666 O O . VAL A 1 83 ? -2.105 4.962 8.310 1.00 95.75 83 VAL A O 1
ATOM 669 N N . TYR A 1 84 ? -3.045 4.857 6.262 1.00 95.50 84 TYR A N 1
ATOM 670 C CA . TYR A 1 84 ? -2.533 6.126 5.753 1.00 95.50 84 TYR A CA 1
ATOM 671 C C . TYR A 1 84 ? -3.684 7.080 5.441 1.00 95.50 84 TYR A C 1
ATOM 673 O O . TYR A 1 84 ? -4.766 6.650 5.036 1.00 95.50 84 TYR A O 1
ATOM 681 N N . ASP A 1 85 ? -3.439 8.373 5.625 1.00 93.94 85 ASP A N 1
ATOM 682 C CA . ASP A 1 85 ? -4.326 9.429 5.153 1.00 93.94 85 ASP A CA 1
ATOM 683 C C . ASP A 1 85 ? -4.291 9.520 3.616 1.00 93.94 85 ASP A C 1
ATOM 685 O O . ASP A 1 85 ? -3.231 9.425 2.995 1.00 93.94 85 ASP A O 1
ATOM 689 N N . THR A 1 86 ? -5.452 9.692 2.982 1.00 92.69 86 THR A N 1
ATOM 690 C CA . THR A 1 86 ? -5.564 9.691 1.512 1.00 92.69 86 THR A CA 1
ATOM 691 C C . THR A 1 86 ? -5.133 10.997 0.853 1.00 92.69 86 THR A C 1
ATOM 693 O O . THR A 1 86 ? -4.864 10.997 -0.351 1.00 92.69 86 THR A O 1
ATOM 696 N N . TYR A 1 87 ? -5.127 12.102 1.598 1.00 92.88 87 TYR A N 1
ATOM 697 C CA . TYR A 1 87 ? -4.784 13.423 1.086 1.00 92.88 87 TYR A CA 1
ATOM 698 C C . TYR A 1 87 ? -3.268 13.629 1.121 1.00 92.88 87 TYR A C 1
ATOM 700 O O . TYR A 1 87 ? -2.661 13.857 0.078 1.00 92.88 87 TYR A O 1
ATOM 708 N N . ASP A 1 88 ? -2.657 13.449 2.292 1.00 94.75 88 ASP A N 1
ATOM 709 C CA . ASP A 1 88 ? -1.227 13.698 2.509 1.00 94.75 88 ASP A CA 1
ATOM 710 C C . ASP A 1 88 ? -0.345 12.456 2.288 1.00 94.75 88 ASP A C 1
ATOM 712 O O . ASP A 1 88 ? 0.873 12.583 2.189 1.00 94.75 88 ASP A O 1
ATOM 716 N N . ARG A 1 89 ? -0.931 11.249 2.220 1.00 94.56 89 ARG A N 1
ATOM 717 C CA . ARG A 1 89 ? -0.207 9.965 2.051 1.00 94.56 89 ARG A CA 1
ATOM 718 C C . ARG A 1 89 ? 0.806 9.678 3.163 1.00 94.56 89 ARG A C 1
ATOM 720 O O . ARG A 1 89 ? 1.813 9.001 2.971 1.00 94.56 89 ARG A O 1
ATOM 727 N N . VAL A 1 90 ? 0.493 10.145 4.367 1.00 95.00 90 VAL A N 1
ATOM 728 C CA . VAL A 1 90 ? 1.254 9.893 5.599 1.00 95.00 90 VAL A CA 1
ATOM 729 C C . VAL A 1 90 ? 0.484 8.969 6.536 1.00 95.00 90 VAL A C 1
ATOM 731 O O . VAL A 1 90 ? -0.708 8.732 6.345 1.00 95.00 90 VAL A O 1
ATOM 734 N N . GLN A 1 91 ? 1.157 8.413 7.548 1.00 94.88 91 GLN A N 1
ATOM 735 C CA . GLN A 1 91 ? 0.485 7.599 8.566 1.00 94.88 91 GLN A CA 1
ATOM 736 C C . GLN A 1 91 ? -0.672 8.379 9.194 1.00 94.88 91 GLN A C 1
ATOM 738 O O . GLN A 1 91 ? -0.519 9.551 9.547 1.00 94.88 91 GLN A O 1
ATOM 743 N N . LEU A 1 92 ? -1.822 7.720 9.338 1.00 94.62 92 LEU A N 1
ATOM 744 C CA . LEU A 1 92 ? -3.039 8.368 9.809 1.00 94.62 92 LEU A CA 1
ATOM 745 C C . LEU A 1 92 ? -2.840 8.946 11.216 1.00 94.62 92 LEU A C 1
ATOM 747 O O . LEU A 1 92 ? -2.644 8.213 12.191 1.00 94.62 92 LEU A O 1
ATOM 751 N N . ASN A 1 93 ? -2.964 10.264 11.343 1.00 92.88 93 ASN A N 1
ATOM 752 C CA . ASN A 1 93 ? -2.934 10.911 12.644 1.00 92.88 93 ASN A CA 1
ATOM 753 C C . ASN A 1 93 ? -4.250 10.652 13.391 1.00 92.88 93 ASN A C 1
ATOM 755 O O . ASN A 1 93 ? -5.310 11.122 12.981 1.00 92.88 93 ASN A O 1
ATOM 759 N N . ASN A 1 94 ? -4.186 9.895 14.485 1.00 91.56 94 ASN A N 1
ATOM 760 C CA . ASN A 1 94 ? -5.349 9.528 15.288 1.00 91.56 94 ASN A CA 1
ATOM 761 C C . ASN A 1 94 ? -5.045 9.643 16.795 1.00 91.56 94 ASN A C 1
ATOM 763 O O . ASN A 1 94 ? -3.882 9.541 17.183 1.00 91.56 94 ASN A O 1
ATOM 767 N N . PRO A 1 95 ? -6.056 9.807 17.670 1.00 92.56 95 PRO A N 1
ATOM 768 C CA . PRO A 1 95 ? -5.830 9.953 19.114 1.00 92.56 95 PRO A CA 1
ATOM 769 C C . PRO A 1 95 ? -5.270 8.703 19.811 1.00 92.56 95 PRO A C 1
ATOM 771 O O . PRO A 1 95 ? -4.767 8.803 20.925 1.00 92.56 95 PRO A O 1
ATOM 774 N N . THR A 1 96 ? -5.388 7.526 19.192 1.00 85.25 96 THR A N 1
ATOM 775 C CA . THR A 1 96 ? -5.127 6.216 19.812 1.00 85.25 96 THR A CA 1
ATOM 776 C C . THR A 1 96 ? -3.799 5.576 19.407 1.00 85.25 96 THR A C 1
ATOM 778 O O . THR A 1 96 ? -3.648 4.390 19.669 1.00 85.25 96 THR A O 1
ATOM 781 N N . GLN A 1 97 ? -2.893 6.322 18.753 1.00 84.06 97 GLN A N 1
ATOM 782 C CA . GLN A 1 97 ? -1.605 5.874 18.180 1.00 84.06 97 GLN A CA 1
ATOM 783 C C . GLN A 1 97 ? -1.038 4.556 18.770 1.00 84.06 97 GLN A C 1
ATOM 785 O O . GLN A 1 97 ? -0.992 4.397 19.993 1.00 84.06 97 GLN A O 1
ATOM 790 N N . PRO A 1 98 ? -0.501 3.634 17.944 1.00 88.62 98 PRO A N 1
ATOM 791 C CA . PRO A 1 98 ? -0.048 3.848 16.566 1.00 88.62 98 PRO A CA 1
ATOM 792 C C . PRO A 1 98 ? -1.127 3.620 15.492 1.00 88.62 98 PRO A C 1
ATOM 794 O O . PRO A 1 98 ? -2.145 2.977 15.737 1.00 88.62 98 PRO A O 1
ATOM 797 N N . ALA A 1 99 ? -0.879 4.127 14.279 1.00 93.12 99 ALA A N 1
ATOM 798 C CA . ALA A 1 99 ? -1.715 3.920 13.087 1.00 93.12 99 ALA A CA 1
ATOM 799 C C . ALA A 1 99 ? -1.538 2.538 12.418 1.00 93.12 99 ALA A C 1
ATOM 801 O O . ALA A 1 99 ? -2.062 2.306 11.324 1.00 93.12 99 ALA A O 1
ATOM 802 N N . ASP A 1 100 ? -0.784 1.633 13.044 1.00 94.62 100 ASP A N 1
ATOM 803 C CA . ASP A 1 100 ? -0.515 0.290 12.549 1.00 94.62 100 ASP A CA 1
ATOM 804 C C . ASP A 1 100 ? -0.809 -0.808 13.581 1.00 94.62 100 ASP A C 1
ATOM 806 O O . ASP A 1 100 ? -0.860 -0.603 14.798 1.00 94.62 100 ASP A O 1
ATOM 810 N N . ILE A 1 101 ? -0.989 -2.017 13.056 1.00 94.19 101 ILE A N 1
ATOM 811 C CA . ILE A 1 101 ? -0.998 -3.266 13.810 1.00 94.19 101 ILE A CA 1
ATOM 812 C C . ILE A 1 101 ? 0.065 -4.177 13.207 1.00 94.19 101 ILE A C 1
ATOM 814 O O . ILE A 1 101 ? 0.072 -4.427 12.004 1.00 94.19 101 ILE A O 1
ATOM 818 N N . SER A 1 102 ? 0.933 -4.712 14.060 1.00 94.94 102 SER A N 1
ATOM 819 C CA . SER A 1 102 ? 2.018 -5.612 13.678 1.00 94.94 102 SER A CA 1
ATOM 820 C C . SER A 1 102 ? 1.869 -6.956 14.375 1.00 94.94 102 SER A C 1
ATOM 822 O O . SER A 1 102 ? 1.511 -7.015 15.552 1.00 94.94 102 SER A O 1
ATOM 824 N N . SER A 1 103 ? 2.237 -8.035 13.686 1.00 95.06 103 SER A N 1
ATOM 825 C CA . SER A 1 103 ? 2.297 -9.385 14.257 1.00 95.06 103 SER A CA 1
ATOM 826 C C . SER A 1 103 ? 3.337 -9.533 15.373 1.00 95.06 103 SER A C 1
ATOM 828 O O . SER A 1 103 ? 3.439 -10.597 15.974 1.00 95.06 103 SER A O 1
ATOM 830 N N . ARG A 1 104 ? 4.152 -8.497 15.609 1.00 91.88 104 ARG A N 1
ATOM 831 C CA . ARG A 1 104 ? 5.141 -8.422 16.692 1.00 91.88 104 ARG A CA 1
ATOM 832 C C . ARG A 1 104 ? 4.697 -7.570 17.875 1.00 91.88 104 ARG A C 1
ATOM 834 O O . ARG A 1 104 ? 5.452 -7.472 18.834 1.00 91.88 104 ARG A O 1
ATOM 841 N N . LYS A 1 105 ? 3.541 -6.909 17.801 1.00 82.81 105 LYS A N 1
ATOM 842 C CA . LYS A 1 105 ? 3.065 -6.081 18.910 1.00 82.81 105 LYS A CA 1
ATOM 843 C C . LYS A 1 105 ? 2.790 -6.997 20.107 1.00 82.81 105 LYS A C 1
ATOM 845 O O . LYS A 1 105 ? 1.993 -7.925 19.989 1.00 82.81 105 LYS A O 1
ATOM 850 N N . GLU A 1 106 ? 3.492 -6.768 21.214 1.00 60.34 106 GLU A N 1
ATOM 851 C CA . GLU A 1 106 ? 3.213 -7.444 22.482 1.00 60.34 106 GLU A CA 1
ATOM 852 C C . GLU A 1 106 ? 1.814 -7.032 22.973 1.00 60.34 106 GLU A C 1
ATOM 854 O O . GLU A 1 106 ? 1.384 -5.897 22.736 1.00 60.34 106 GLU A O 1
ATOM 859 N N . ALA A 1 107 ? 1.087 -7.989 23.557 1.00 54.62 107 ALA A N 1
ATOM 860 C CA . ALA A 1 107 ? -0.274 -7.800 24.060 1.00 54.62 107 ALA A CA 1
ATOM 861 C C . ALA A 1 107 ? -0.301 -6.983 25.356 1.00 54.62 107 ALA A C 1
ATOM 863 O O . ALA A 1 107 ? 0.611 -7.181 26.191 1.00 54.62 107 ALA A O 1
#